Protein AF-A0A257X264-F1 (afdb_monomer_lite)

Secondary structure (DSSP, 8-state):
---EEETTEEE----EEPPPP---------SS-------TTS-SS-HHHHHT----SSSEEEEHHHHHHHHHHHHHHHHTT-EEEEEETTS-HHHHHHHTTT-GGGSS-EEEE---------

Sequence (122 aa):
MAELIRGTEVVADDWTWVRLPETHEPVRKSAGKVVLFKLTGEPAASDDVISACENPAGKVLLPLSVWLRRRDELATRADDGEIGVWLDSHEEPAELAESLGGNLNRLPLIGVNFPKFIDGRG

Radius of gyration: 16.41 Å; chains: 1; bounding box: 42×38×44 Å

Structure (mmCIF, N/CA/C/O backbone):
data_AF-A0A257X264-F1
#
_entry.id   AF-A0A257X264-F1
#
loop_
_atom_site.group_PDB
_atom_site.id
_atom_site.type_symbol
_atom_site.label_atom_id
_atom_site.label_alt_id
_atom_site.label_comp_id
_atom_site.label_asym_id
_atom_site.label_entity_id
_atom_site.label_seq_id
_atom_site.pdbx_PDB_ins_code
_atom_site.Cartn_x
_atom_site.Cartn_y
_atom_site.Cartn_z
_atom_site.occupancy
_atom_site.B_iso_or_equiv
_atom_site.auth_seq_id
_atom_site.auth_comp_id
_atom_site.auth_asym_id
_atom_site.auth_atom_id
_atom_site.pdbx_PDB_model_num
ATOM 1 N N . MET A 1 1 ? 0.535 -18.228 -0.788 1.00 50.84 1 MET A N 1
ATOM 2 C CA . MET A 1 1 ? -0.561 -17.636 -0.001 1.00 50.84 1 MET A CA 1
ATOM 3 C C . MET A 1 1 ? 0.115 -16.627 0.906 1.00 50.84 1 MET A C 1
ATOM 5 O O . MET A 1 1 ? 1.079 -17.023 1.551 1.00 50.84 1 MET A O 1
ATOM 9 N N . ALA A 1 2 ? -0.222 -15.343 0.799 1.00 62.19 2 ALA A N 1
ATOM 10 C CA . ALA A 1 2 ? 0.337 -14.331 1.692 1.00 62.19 2 ALA A CA 1
ATOM 11 C C . ALA A 1 2 ? -0.423 -14.399 3.024 1.00 62.19 2 ALA A C 1
ATOM 13 O O . ALA A 1 2 ? -1.621 -14.670 3.023 1.00 62.19 2 ALA A O 1
ATOM 14 N N . GLU A 1 3 ? 0.273 -14.222 4.142 1.00 73.50 3 GLU A N 1
ATOM 15 C CA . GLU A 1 3 ? -0.340 -14.136 5.469 1.00 73.50 3 GLU A CA 1
ATOM 16 C C . GLU A 1 3 ? -0.260 -12.680 5.926 1.00 73.50 3 GLU A C 1
ATOM 18 O O . GLU A 1 3 ? 0.826 -12.093 5.932 1.00 73.50 3 GLU A O 1
ATOM 23 N N . LEU A 1 4 ? -1.401 -12.085 6.286 1.00 74.44 4 LEU A N 1
ATOM 24 C CA . LEU A 1 4 ? -1.448 -10.721 6.800 1.00 74.44 4 LEU A CA 1
ATOM 25 C C . LEU A 1 4 ? -1.348 -10.749 8.327 1.00 74.44 4 LEU A C 1
ATOM 27 O O . LEU A 1 4 ? -2.165 -11.367 9.006 1.00 74.44 4 LEU A O 1
ATOM 31 N N . ILE A 1 5 ? -0.353 -10.057 8.877 1.00 75.19 5 ILE A N 1
ATOM 32 C CA . ILE A 1 5 ? -0.136 -9.968 10.325 1.00 75.19 5 ILE A CA 1
ATOM 33 C C . ILE A 1 5 ? -0.541 -8.572 10.792 1.00 75.19 5 ILE A C 1
ATOM 35 O O . ILE A 1 5 ? 0.020 -7.574 10.337 1.00 75.19 5 ILE A O 1
ATOM 39 N N . ARG A 1 6 ? -1.492 -8.490 11.729 1.00 73.62 6 ARG A N 1
ATOM 40 C CA . ARG A 1 6 ? -1.903 -7.229 12.360 1.00 73.62 6 ARG A CA 1
ATOM 41 C C . ARG A 1 6 ? -1.601 -7.284 13.856 1.00 73.62 6 ARG A C 1
ATOM 43 O O . ARG A 1 6 ? -2.278 -7.970 14.615 1.00 73.62 6 ARG A O 1
ATOM 50 N N . GLY A 1 7 ? -0.573 -6.555 14.291 1.00 79.62 7 GLY A N 1
ATOM 51 C CA . GLY A 1 7 ? -0.091 -6.624 15.674 1.00 79.62 7 GLY A CA 1
ATOM 52 C C . GLY A 1 7 ? 0.575 -7.971 15.961 1.00 79.62 7 GLY A C 1
ATOM 53 O O . GLY A 1 7 ? 1.695 -8.201 15.518 1.00 79.62 7 GLY A O 1
ATOM 54 N N . THR A 1 8 ? -0.111 -8.850 16.694 1.00 80.06 8 THR A N 1
ATOM 55 C CA . THR A 1 8 ? 0.377 -10.195 17.063 1.00 80.06 8 THR A CA 1
ATOM 56 C C . THR A 1 8 ? -0.490 -11.331 16.516 1.00 80.06 8 THR A C 1
ATOM 58 O O . THR A 1 8 ? -0.285 -12.480 16.898 1.00 80.06 8 THR A O 1
ATOM 61 N N . GLU A 1 9 ? -1.472 -11.029 15.664 1.00 83.25 9 GLU A N 1
ATOM 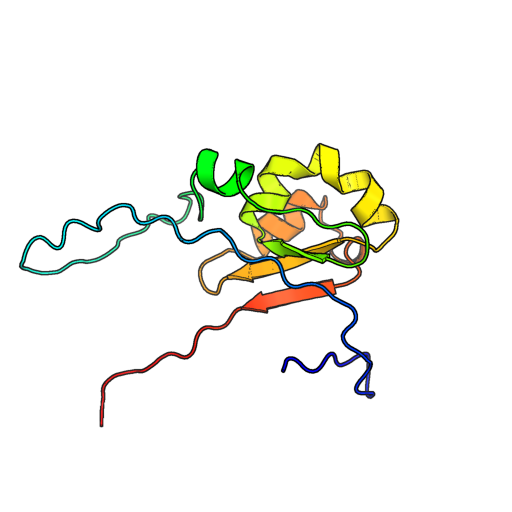62 C CA . GLU A 1 9 ? -2.428 -12.009 15.144 1.00 83.25 9 GLU A CA 1
ATOM 63 C C . GLU A 1 9 ? -2.330 -12.122 13.617 1.00 83.25 9 GLU A C 1
ATOM 65 O O . GLU A 1 9 ? -2.150 -11.118 12.918 1.00 83.25 9 GLU A O 1
ATOM 70 N N . VAL A 1 10 ? -2.445 -13.355 13.111 1.00 80.81 10 VAL A N 1
ATOM 71 C CA . VAL A 1 10 ? -2.622 -13.628 11.680 1.00 80.81 10 VAL A CA 1
ATOM 72 C C . VAL A 1 10 ? -4.093 -13.410 11.360 1.00 80.81 10 VAL A C 1
ATOM 74 O O . VAL A 1 10 ? -4.958 -14.118 11.873 1.00 80.81 10 VAL A O 1
ATOM 77 N N . VAL A 1 11 ? -4.372 -12.412 10.532 1.00 79.88 11 VAL A N 1
ATOM 78 C CA . VAL A 1 11 ? -5.725 -12.050 10.112 1.00 79.88 11 VAL A CA 1
ATOM 79 C C . VAL A 1 11 ? -5.980 -12.534 8.688 1.00 79.88 11 VAL A C 1
ATOM 81 O O . VAL A 1 11 ? -5.045 -12.784 7.926 1.00 79.88 11 VAL A O 1
ATOM 84 N N . ALA A 1 12 ? -7.258 -12.665 8.326 1.00 76.06 12 ALA A N 1
ATOM 85 C CA . ALA A 1 12 ? -7.637 -12.950 6.949 1.00 76.06 12 ALA A CA 1
ATOM 86 C C . ALA A 1 12 ? -7.092 -11.853 6.019 1.00 76.06 12 ALA A C 1
ATOM 88 O O . ALA A 1 12 ? -7.256 -10.656 6.272 1.00 76.06 12 ALA A O 1
ATOM 89 N N . ASP A 1 13 ? -6.409 -12.281 4.962 1.00 79.06 13 ASP A N 1
ATOM 90 C CA . ASP A 1 13 ? -5.905 -11.395 3.923 1.00 79.06 13 ASP A CA 1
ATOM 91 C C . ASP A 1 13 ? -7.020 -11.121 2.906 1.00 79.06 13 ASP A C 1
ATOM 93 O O . ASP A 1 13 ? -7.170 -11.828 1.914 1.00 79.06 13 ASP A O 1
ATOM 97 N N . ASP A 1 14 ? -7.842 -10.107 3.187 1.00 84.12 14 ASP A N 1
ATOM 98 C CA . ASP A 1 14 ? -8.900 -9.633 2.279 1.00 84.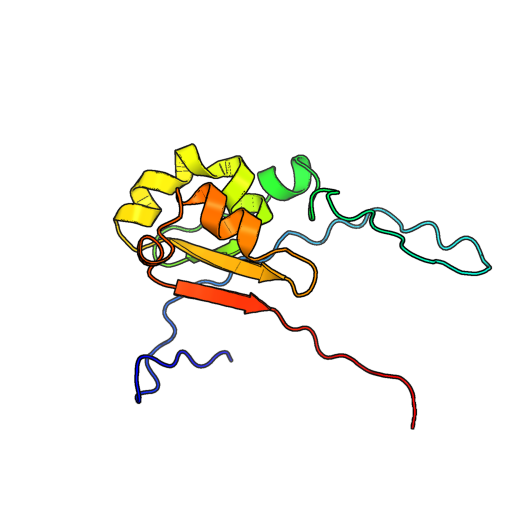12 14 ASP A CA 1
ATOM 99 C C . ASP A 1 14 ? -8.371 -8.651 1.212 1.00 84.12 14 ASP A C 1
ATOM 101 O O . ASP A 1 14 ? -9.151 -7.969 0.543 1.00 84.12 14 ASP A O 1
ATOM 105 N N . TRP A 1 15 ? -7.047 -8.520 1.072 1.00 88.44 15 TRP A N 1
ATOM 106 C CA . TRP A 1 15 ? -6.425 -7.580 0.145 1.00 88.44 15 TRP A CA 1
ATOM 107 C C . TRP A 1 15 ? -6.199 -8.217 -1.218 1.00 88.44 15 TRP A C 1
ATOM 109 O O . TRP A 1 15 ? -5.512 -9.225 -1.369 1.00 88.44 15 TRP A O 1
ATOM 119 N N . THR A 1 16 ? -6.722 -7.573 -2.257 1.00 89.56 16 THR A N 1
ATOM 120 C CA . THR A 1 16 ? -6.422 -7.977 -3.629 1.00 89.56 16 THR A CA 1
ATOM 121 C C . THR A 1 16 ? -5.100 -7.363 -4.056 1.00 89.56 16 THR A C 1
ATOM 123 O O . THR A 1 16 ? -4.976 -6.141 -4.182 1.00 89.56 16 THR A O 1
ATOM 126 N N . TRP A 1 17 ? -4.099 -8.211 -4.287 1.00 87.25 17 TRP A N 1
ATOM 127 C CA . TRP A 1 17 ? -2.789 -7.749 -4.722 1.00 87.25 17 TRP A CA 1
ATOM 128 C C . TRP A 1 17 ? -2.767 -7.510 -6.229 1.00 87.25 17 TRP A C 1
ATOM 130 O O . TRP A 1 17 ? -2.881 -8.446 -7.022 1.00 87.25 17 TRP A O 1
ATOM 140 N N . VAL A 1 18 ? -2.608 -6.249 -6.624 1.00 88.50 18 VAL A N 1
ATOM 141 C CA . VAL A 1 18 ? -2.566 -5.853 -8.030 1.00 88.50 18 VAL A CA 1
ATOM 142 C C . VAL A 1 18 ? -1.117 -5.814 -8.490 1.00 88.50 18 VAL A C 1
ATOM 144 O O . VAL A 1 18 ? -0.285 -5.105 -7.917 1.00 88.50 18 VAL A O 1
ATOM 147 N N . ARG A 1 19 ? -0.815 -6.562 -9.553 1.00 84.75 19 ARG A N 1
ATOM 148 C CA . ARG A 1 19 ? 0.494 -6.529 -10.210 1.00 84.75 19 ARG A CA 1
ATOM 149 C C . ARG A 1 19 ? 0.431 -5.682 -11.468 1.00 84.75 19 ARG A C 1
ATOM 151 O O . ARG A 1 19 ? -0.583 -5.661 -12.158 1.00 84.75 19 ARG A O 1
ATOM 158 N N . LEU A 1 20 ? 1.545 -5.024 -11.774 1.00 80.88 20 LEU A N 1
ATOM 159 C CA . LEU A 1 20 ? 1.720 -4.399 -13.077 1.00 80.88 20 LEU A CA 1
ATOM 160 C C . LEU A 1 20 ? 1.625 -5.475 -14.172 1.00 80.88 20 LEU A C 1
ATOM 162 O O . LEU A 1 20 ? 2.211 -6.550 -14.000 1.00 80.88 20 LEU A O 1
ATOM 166 N N . PRO A 1 21 ? 0.919 -5.208 -15.282 1.00 74.62 21 PRO A N 1
ATOM 167 C CA . PRO A 1 21 ? 0.889 -6.132 -16.404 1.00 74.62 21 PRO A CA 1
ATOM 168 C C . PRO A 1 21 ? 2.301 -6.308 -16.981 1.00 74.62 21 PRO A C 1
ATOM 170 O O . PRO A 1 21 ? 3.033 -5.335 -17.187 1.00 74.62 21 PRO A O 1
ATOM 173 N N . GLU A 1 22 ? 2.699 -7.558 -17.234 1.00 65.81 22 GLU A N 1
ATOM 174 C CA . GLU A 1 22 ? 4.007 -7.868 -17.812 1.00 65.81 22 GLU A CA 1
ATOM 175 C C . GLU A 1 22 ? 4.101 -7.270 -19.217 1.00 65.81 22 GLU A C 1
ATOM 177 O O . GLU A 1 22 ? 3.459 -7.722 -20.166 1.00 65.81 22 GLU A O 1
ATOM 182 N N . THR A 1 23 ? 4.915 -6.228 -19.358 1.00 54.16 23 THR A N 1
ATOM 183 C CA . THR A 1 23 ? 5.162 -5.615 -20.660 1.00 54.16 23 THR A CA 1
ATOM 184 C C . THR A 1 23 ? 6.321 -6.343 -21.311 1.00 54.16 23 THR A C 1
ATOM 186 O O . THR A 1 23 ? 7.481 -6.165 -20.941 1.00 54.16 23 THR A O 1
ATOM 189 N N . HIS A 1 24 ? 6.003 -7.187 -22.290 1.00 43.69 24 HIS A N 1
ATOM 190 C CA . HIS A 1 24 ? 6.980 -7.799 -23.183 1.00 43.69 24 HIS A CA 1
ATOM 191 C C . HIS A 1 24 ? 7.547 -6.751 -24.159 1.00 43.69 24 HIS A C 1
ATOM 193 O O . HIS A 1 24 ? 7.407 -6.884 -25.373 1.00 43.69 24 HIS A O 1
ATOM 199 N N . GLU A 1 25 ? 8.221 -5.710 -23.668 1.00 43.31 25 GLU A N 1
ATOM 200 C CA . GLU A 1 25 ? 9.217 -5.063 -24.516 1.00 43.31 25 GLU A CA 1
ATOM 201 C C . GLU A 1 25 ? 10.401 -6.031 -24.623 1.00 43.31 25 GLU A C 1
ATOM 203 O O . GLU A 1 25 ? 10.944 -6.460 -23.597 1.00 43.31 25 GLU A O 1
ATOM 208 N N . PRO A 1 26 ? 10.798 -6.459 -25.836 1.00 36.38 26 PRO A N 1
ATOM 209 C CA . PRO A 1 26 ? 11.937 -7.340 -25.984 1.00 36.38 26 PRO A CA 1
ATOM 210 C C . PRO A 1 26 ? 13.163 -6.589 -25.478 1.00 36.38 26 PRO A C 1
ATOM 212 O O . PRO A 1 26 ? 13.699 -5.716 -26.163 1.00 36.38 26 PRO A O 1
ATOM 215 N N . VAL A 1 27 ? 13.633 -6.955 -24.284 1.00 42.28 27 VAL A N 1
ATOM 216 C CA . VAL A 1 27 ? 14.980 -6.627 -23.826 1.00 42.28 27 VAL A CA 1
ATOM 217 C C . VAL A 1 27 ? 15.904 -7.156 -24.914 1.00 42.28 27 VAL A C 1
ATOM 219 O O . VAL A 1 27 ? 16.130 -8.365 -25.010 1.00 42.28 27 VAL A O 1
ATOM 222 N N . ARG A 1 28 ? 16.390 -6.265 -25.789 1.00 39.50 28 ARG A N 1
ATOM 223 C CA . ARG A 1 28 ? 17.406 -6.591 -26.787 1.00 39.50 28 ARG A CA 1
ATOM 224 C C . ARG A 1 28 ? 18.625 -7.052 -26.004 1.00 39.50 28 ARG A C 1
ATOM 226 O O . ARG A 1 28 ? 19.436 -6.251 -25.553 1.00 39.50 28 ARG A O 1
ATOM 233 N N . LYS A 1 29 ? 18.730 -8.366 -25.807 1.00 42.44 29 LYS A N 1
ATOM 234 C CA . LYS A 1 29 ? 19.920 -9.034 -25.296 1.00 42.44 29 LYS A CA 1
ATOM 235 C C . LYS A 1 29 ? 20.985 -8.923 -26.383 1.00 42.44 29 LYS A C 1
ATOM 237 O O . LYS A 1 29 ? 21.210 -9.859 -27.142 1.00 42.44 29 LYS A O 1
ATOM 242 N N . SER A 1 30 ? 21.614 -7.759 -26.504 1.00 32.59 30 SER A N 1
ATOM 243 C CA . SER A 1 30 ? 22.889 -7.650 -27.199 1.00 32.59 30 SER A CA 1
ATOM 244 C C . SER A 1 30 ? 23.933 -8.384 -26.359 1.00 32.59 30 SER A C 1
ATOM 246 O O . SER A 1 30 ? 24.072 -8.145 -25.158 1.00 32.59 30 SER A O 1
ATOM 248 N N . ALA A 1 31 ? 24.600 -9.347 -26.990 1.00 44.78 31 ALA A N 1
ATOM 249 C CA . ALA A 1 31 ? 25.616 -10.181 -26.374 1.00 44.78 31 ALA A CA 1
ATOM 250 C C . ALA A 1 31 ? 26.750 -9.318 -25.798 1.00 44.78 31 ALA A C 1
ATOM 252 O O . ALA A 1 31 ? 27.332 -8.500 -26.504 1.00 44.78 31 ALA A O 1
ATOM 253 N N . GLY A 1 32 ? 27.065 -9.537 -24.519 1.00 46.56 32 GLY A N 1
ATOM 254 C CA . GLY A 1 32 ? 28.158 -8.868 -23.814 1.00 46.56 32 GLY A CA 1
ATOM 255 C C . GLY A 1 32 ? 27.669 -7.796 -22.846 1.00 46.56 32 GLY A C 1
ATOM 256 O O . GLY A 1 32 ? 27.588 -6.625 -23.189 1.00 46.56 32 GLY A O 1
ATOM 257 N N . LYS A 1 33 ? 27.413 -8.212 -21.600 1.00 44.38 33 LYS A N 1
ATOM 258 C CA . LYS A 1 33 ? 27.185 -7.340 -20.438 1.00 44.38 33 LYS A CA 1
ATOM 259 C C . LYS A 1 33 ? 25.939 -6.443 -20.552 1.00 44.38 33 LYS A C 1
ATOM 261 O O . LYS A 1 33 ? 26.024 -5.233 -20.727 1.00 44.38 33 LYS A O 1
ATOM 266 N N . VAL A 1 34 ? 24.769 -7.045 -20.332 1.00 39.62 34 VAL A N 1
ATOM 267 C CA . VAL A 1 34 ? 23.565 -6.293 -19.949 1.00 39.62 34 VAL A CA 1
ATOM 268 C C . VAL A 1 34 ? 23.781 -5.804 -18.517 1.00 39.62 34 VAL A C 1
ATOM 270 O O . VAL A 1 34 ? 23.462 -6.509 -17.564 1.00 39.62 34 VAL A O 1
ATOM 273 N N . VAL A 1 35 ? 24.390 -4.630 -18.352 1.00 40.72 35 VAL A N 1
ATOM 274 C CA . VAL A 1 35 ? 24.190 -3.868 -17.119 1.00 40.72 35 VAL A CA 1
ATOM 275 C C . VAL A 1 35 ? 22.940 -3.053 -17.365 1.00 40.72 35 VAL A C 1
ATOM 277 O O . VAL A 1 35 ? 22.974 -2.082 -18.118 1.00 40.72 35 VAL A O 1
ATOM 280 N N . LEU A 1 36 ? 21.824 -3.485 -16.783 1.00 43.00 36 LEU A N 1
ATOM 281 C CA . LEU A 1 36 ? 20.652 -2.633 -16.681 1.00 43.00 36 LEU A CA 1
ATOM 282 C C . LEU A 1 36 ? 21.008 -1.550 -15.653 1.00 43.00 36 LEU A C 1
ATOM 284 O O . LEU A 1 36 ? 20.699 -1.671 -14.473 1.00 43.00 36 LEU A O 1
ATOM 288 N N . PHE A 1 37 ? 21.746 -0.525 -16.077 1.00 40.41 37 PHE A N 1
ATOM 289 C CA . PHE A 1 37 ? 21.775 0.734 -15.346 1.00 40.41 37 PHE A CA 1
ATOM 290 C C . PHE A 1 37 ? 20.407 1.372 -15.573 1.00 40.41 37 PHE A C 1
ATOM 292 O O . PHE A 1 37 ? 20.248 2.202 -16.459 1.00 40.41 37 PHE A O 1
ATOM 299 N N . LYS A 1 38 ? 19.406 0.928 -14.809 1.00 43.19 38 LYS A N 1
ATOM 300 C CA . LYS A 1 38 ? 18.270 1.788 -14.497 1.00 43.19 38 LYS A CA 1
ATOM 301 C C . LYS A 1 38 ? 18.883 2.944 -13.716 1.00 43.19 38 LYS A C 1
ATOM 303 O O . LYS A 1 38 ? 19.410 2.731 -12.623 1.00 43.19 38 LYS A O 1
ATOM 308 N N . LEU A 1 39 ? 18.964 4.115 -14.339 1.00 39.75 39 LEU A N 1
ATOM 309 C CA . LEU A 1 39 ? 19.383 5.319 -13.638 1.00 39.75 39 LEU A CA 1
ATOM 310 C C . LEU A 1 39 ? 18.368 5.536 -12.514 1.00 39.75 39 LEU A C 1
ATOM 312 O O . LEU A 1 39 ? 17.162 5.449 -12.747 1.00 39.75 39 LEU A O 1
ATOM 316 N N . THR A 1 40 ? 18.856 5.745 -11.294 1.00 43.66 40 THR A N 1
ATOM 317 C CA . THR A 1 40 ? 18.037 6.091 -10.130 1.00 43.66 40 THR A CA 1
ATOM 318 C C . THR A 1 40 ? 17.106 7.245 -10.525 1.00 43.66 40 THR A C 1
ATOM 320 O O . THR A 1 40 ? 17.592 8.340 -10.808 1.00 43.66 40 THR A O 1
ATOM 323 N N . GLY A 1 41 ? 15.802 6.974 -10.651 1.00 47.62 41 GLY A N 1
ATOM 324 C CA . GLY A 1 41 ? 14.788 7.954 -11.065 1.00 47.62 41 GLY A CA 1
ATOM 325 C C . GLY A 1 41 ? 14.039 7.678 -12.380 1.00 47.62 41 GLY A C 1
ATOM 326 O O . GLY A 1 41 ? 13.165 8.465 -12.741 1.00 47.62 41 GLY A O 1
ATOM 327 N N . GLU A 1 42 ? 14.324 6.598 -13.118 1.00 49.84 42 GLU A N 1
ATOM 328 C CA . GLU A 1 42 ? 13.419 6.170 -14.200 1.00 49.84 42 GLU A CA 1
ATOM 329 C C . GLU A 1 42 ? 12.136 5.546 -13.623 1.00 49.84 42 GLU A C 1
ATOM 331 O O . GLU A 1 42 ? 12.231 4.708 -12.723 1.00 49.84 42 GLU A O 1
ATOM 336 N N . PRO A 1 43 ? 10.941 5.894 -14.146 1.00 55.09 43 PRO A N 1
ATOM 337 C CA . PRO A 1 43 ? 9.689 5.336 -13.648 1.00 55.09 43 PRO A CA 1
ATOM 338 C C . PRO A 1 43 ? 9.717 3.806 -13.761 1.00 55.09 43 PRO A C 1
ATOM 340 O O . PRO A 1 43 ? 10.139 3.254 -14.786 1.00 55.09 43 PRO A O 1
ATOM 343 N N . ALA A 1 44 ? 9.272 3.108 -12.708 1.00 62.88 44 ALA A N 1
ATOM 344 C CA . ALA A 1 44 ? 9.326 1.646 -12.676 1.00 62.88 44 ALA A CA 1
ATOM 345 C C . ALA A 1 44 ? 8.463 1.012 -13.787 1.00 62.88 44 ALA A C 1
ATOM 347 O O . ALA A 1 44 ? 8.760 -0.097 -14.234 1.00 62.88 44 ALA A O 1
ATOM 348 N N . ALA A 1 45 ? 7.460 1.742 -14.296 1.00 71.44 45 ALA A N 1
ATOM 349 C CA . ALA A 1 45 ? 6.605 1.346 -15.413 1.00 71.44 45 ALA A CA 1
ATOM 350 C C . ALA A 1 45 ? 6.287 2.514 -16.370 1.00 71.44 45 ALA A C 1
ATOM 352 O O . ALA A 1 45 ? 6.189 3.668 -15.949 1.00 71.44 45 ALA A O 1
ATOM 353 N N . SER A 1 46 ? 6.094 2.204 -17.657 1.00 77.50 46 SER A N 1
ATOM 354 C CA . SER A 1 46 ? 5.639 3.165 -18.676 1.00 77.50 46 SER A CA 1
ATOM 355 C C . SER A 1 46 ? 4.163 3.542 -18.476 1.00 77.50 46 SER A C 1
ATOM 357 O O . SER A 1 46 ? 3.399 2.780 -17.881 1.00 77.50 46 SER A O 1
ATOM 359 N N . ASP A 1 47 ? 3.741 4.699 -18.995 1.00 78.06 47 ASP A N 1
ATOM 360 C CA . ASP A 1 47 ? 2.374 5.219 -18.810 1.00 78.06 47 ASP A CA 1
ATOM 361 C C . ASP A 1 47 ? 1.289 4.264 -19.335 1.00 78.06 47 ASP A C 1
ATOM 363 O O . ASP A 1 47 ? 0.295 4.033 -18.650 1.00 78.06 47 ASP A O 1
ATOM 367 N N . ASP A 1 48 ? 1.521 3.606 -20.476 1.00 80.62 48 ASP A N 1
ATOM 368 C CA . ASP A 1 48 ? 0.611 2.596 -21.032 1.00 80.62 48 ASP A CA 1
ATOM 369 C C . ASP A 1 48 ? 0.383 1.415 -20.075 1.00 80.62 48 ASP A C 1
ATOM 371 O O . ASP A 1 48 ? -0.737 0.932 -19.910 1.00 80.62 48 ASP A O 1
ATOM 375 N N . VAL A 1 49 ? 1.443 0.971 -19.395 1.00 81.25 49 VAL A N 1
ATOM 376 C CA . VAL A 1 49 ? 1.419 -0.147 -18.435 1.00 81.25 49 VAL A CA 1
ATOM 377 C C . VAL A 1 49 ? 0.648 0.251 -17.187 1.00 81.25 49 VAL A C 1
ATOM 379 O O . VAL A 1 49 ? -0.159 -0.518 -16.663 1.00 81.25 49 VAL A O 1
ATOM 382 N N . ILE A 1 50 ? 0.878 1.480 -16.727 1.00 84.00 50 ILE A N 1
ATOM 383 C CA . ILE A 1 50 ? 0.173 2.049 -15.588 1.00 84.00 50 ILE A CA 1
ATOM 384 C C . ILE A 1 50 ? -1.302 2.214 -15.932 1.00 84.00 50 ILE A C 1
ATOM 386 O O . ILE A 1 50 ? -2.131 1.844 -15.112 1.00 84.00 50 ILE A O 1
ATOM 390 N N . SER A 1 51 ? -1.641 2.686 -17.134 1.00 82.12 51 SER A N 1
ATOM 391 C CA . SER A 1 51 ? -3.002 2.847 -17.669 1.00 82.12 51 SER A CA 1
ATOM 392 C C . SER A 1 51 ? -3.742 1.515 -17.877 1.00 82.12 51 SER A C 1
ATOM 394 O O . SER A 1 51 ? -4.948 1.431 -17.648 1.00 82.12 51 SER A O 1
ATOM 396 N N . ALA A 1 52 ? -3.026 0.443 -18.207 1.00 83.31 52 ALA A N 1
ATOM 397 C CA . ALA A 1 52 ? -3.585 -0.903 -18.311 1.00 83.31 52 ALA A CA 1
ATOM 398 C C . ALA A 1 52 ? -3.765 -1.609 -16.952 1.00 83.31 52 ALA A C 1
ATOM 400 O O . ALA A 1 52 ? -4.383 -2.670 -16.893 1.00 83.31 52 ALA A O 1
ATOM 401 N N . CYS A 1 53 ? -3.228 -1.048 -15.865 1.00 84.44 53 CYS A N 1
ATOM 402 C CA . CYS A 1 53 ? -3.300 -1.665 -14.547 1.00 84.44 53 CYS A CA 1
ATOM 403 C C . CYS A 1 53 ? -4.731 -1.642 -13.984 1.00 84.44 53 CYS A C 1
ATOM 405 O O . CYS A 1 53 ? -5.397 -0.597 -13.944 1.00 84.44 53 CYS A O 1
ATOM 407 N N . GLU A 1 54 ? -5.189 -2.812 -13.543 1.00 82.25 54 GLU A N 1
ATOM 408 C CA . GLU A 1 54 ? -6.523 -3.017 -12.993 1.00 82.25 54 GLU A CA 1
ATOM 409 C C . GLU A 1 54 ? -6.654 -2.371 -11.609 1.00 82.25 54 GLU A C 1
ATOM 411 O O . GLU A 1 54 ? -5.777 -2.487 -10.757 1.00 82.25 54 GLU A O 1
ATOM 416 N N . ASN A 1 55 ? -7.784 -1.709 -11.362 1.00 82.44 55 ASN A N 1
ATOM 417 C CA . ASN A 1 55 ? 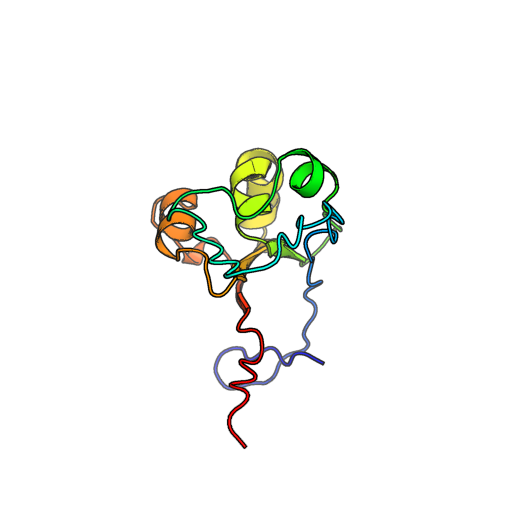-8.122 -1.143 -10.057 1.00 82.44 55 ASN A CA 1
ATOM 418 C C . ASN A 1 55 ? -9.464 -1.719 -9.579 1.00 82.44 55 ASN A C 1
ATOM 420 O O . ASN A 1 55 ? -10.501 -1.068 -9.745 1.00 82.44 55 ASN A O 1
ATOM 424 N N . PRO A 1 56 ? -9.480 -2.954 -9.042 1.00 85.19 56 PRO A N 1
ATOM 425 C CA . PRO A 1 56 ? -10.713 -3.562 -8.567 1.00 85.19 56 PRO A CA 1
ATOM 426 C C . PRO A 1 56 ? -11.334 -2.770 -7.403 1.00 85.19 56 PRO A C 1
ATOM 428 O O . PRO A 1 56 ? -10.674 -1.982 -6.719 1.00 85.19 56 PRO A O 1
ATOM 431 N N . ALA A 1 57 ? -12.638 -2.954 -7.193 1.00 84.12 57 ALA A N 1
ATOM 432 C CA . ALA A 1 57 ? -13.349 -2.379 -6.052 1.00 84.12 57 ALA A CA 1
ATOM 433 C C . ALA A 1 57 ? -12.954 -3.080 -4.737 1.00 84.12 57 ALA A C 1
ATOM 435 O O . ALA A 1 57 ? -12.551 -4.244 -4.751 1.00 84.12 57 ALA A O 1
ATOM 436 N N . GLY A 1 58 ? -13.106 -2.390 -3.604 1.00 88.06 58 GLY A N 1
ATOM 437 C CA . GLY A 1 58 ? -12.749 -2.911 -2.283 1.00 88.06 58 GLY A CA 1
ATOM 438 C C . GLY A 1 58 ? -11.269 -2.738 -1.931 1.00 88.06 58 GLY A C 1
ATOM 439 O O . GLY A 1 58 ? -10.594 -1.852 -2.461 1.00 88.06 58 GLY A O 1
ATOM 440 N N . LYS A 1 59 ? -10.779 -3.591 -1.021 1.00 90.12 59 LYS A N 1
ATOM 441 C CA . LYS A 1 59 ? -9.417 -3.532 -0.474 1.00 90.12 59 LYS A CA 1
ATOM 442 C C . LYS A 1 59 ? -8.387 -4.017 -1.483 1.00 90.12 59 LYS A C 1
ATOM 444 O O . LYS A 1 59 ? -8.308 -5.210 -1.781 1.00 90.12 59 LYS A O 1
ATOM 449 N N . VAL A 1 60 ? -7.580 -3.096 -1.991 1.00 92.19 60 VAL A N 1
ATOM 450 C CA . VAL A 1 60 ? -6.585 -3.376 -3.028 1.00 92.19 60 VAL A CA 1
ATOM 451 C C . VAL A 1 60 ? -5.214 -2.862 -2.633 1.00 92.19 60 VAL A C 1
ATOM 453 O O . VAL A 1 60 ? -5.075 -1.795 -2.041 1.00 92.19 60 VAL A O 1
ATOM 456 N N . LEU A 1 61 ? -4.188 -3.632 -2.975 1.00 91.69 61 LEU A N 1
ATOM 457 C CA . LEU A 1 61 ? -2.796 -3.277 -2.753 1.00 91.69 61 LEU A CA 1
ATOM 458 C C . LEU A 1 61 ? -2.160 -2.986 -4.120 1.00 91.69 61 LEU A C 1
ATOM 460 O O . LEU A 1 61 ? -1.910 -3.908 -4.900 1.00 91.69 61 LEU A O 1
ATOM 464 N N . LEU A 1 62 ? -1.952 -1.699 -4.414 1.00 91.81 62 LEU A N 1
ATOM 465 C CA . LEU A 1 62 ? -1.524 -1.183 -5.719 1.00 91.81 62 LEU A CA 1
ATOM 466 C C . LEU A 1 62 ? -0.010 -0.908 -5.774 1.00 91.81 62 LEU A C 1
ATOM 468 O O . LEU A 1 62 ? 0.566 -0.527 -4.757 1.00 91.81 62 LEU A O 1
ATOM 472 N N . PRO A 1 63 ? 0.640 -1.044 -6.944 1.00 91.69 63 PRO A N 1
ATOM 473 C CA . PRO A 1 63 ? 2.048 -0.679 -7.106 1.00 91.69 63 PRO A CA 1
ATOM 474 C C . PRO A 1 63 ? 2.272 0.823 -6.8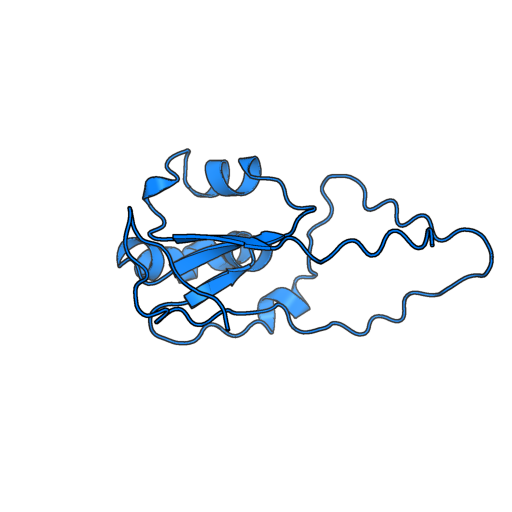84 1.00 91.69 63 PRO A C 1
ATOM 476 O O . PRO A 1 63 ? 1.449 1.634 -7.325 1.00 91.69 63 PRO A O 1
ATOM 479 N N . LEU A 1 64 ? 3.408 1.207 -6.291 1.00 90.38 64 LEU A N 1
ATOM 480 C CA . LEU A 1 64 ? 3.772 2.613 -6.062 1.00 90.38 64 LEU A CA 1
ATOM 481 C C . LEU A 1 64 ? 3.678 3.452 -7.342 1.00 90.38 64 LEU A C 1
ATOM 483 O O . LEU A 1 64 ? 3.046 4.506 -7.347 1.00 90.38 64 LEU A O 1
ATOM 487 N N . SER A 1 65 ? 4.215 2.957 -8.455 1.00 89.25 65 SER A N 1
ATOM 488 C CA . SER A 1 65 ? 4.140 3.649 -9.748 1.00 89.25 65 SER A CA 1
ATOM 489 C C . SER A 1 65 ? 2.703 3.943 -10.220 1.00 89.25 65 SER A C 1
ATOM 491 O O . SER A 1 65 ? 2.449 4.997 -10.805 1.00 89.25 65 SER A O 1
ATOM 493 N N . VAL A 1 66 ? 1.738 3.057 -9.937 1.00 90.88 66 VAL A N 1
ATOM 494 C CA . VAL A 1 66 ? 0.315 3.282 -10.264 1.00 90.88 66 VAL A CA 1
ATOM 495 C C . VAL A 1 66 ? -0.288 4.319 -9.329 1.00 90.88 66 VAL A C 1
ATOM 497 O O . VAL A 1 66 ? -0.980 5.230 -9.784 1.00 90.88 66 VAL A O 1
ATOM 500 N N . TRP A 1 67 ? 0.016 4.210 -8.034 1.00 91.69 67 TRP A N 1
ATOM 501 C CA . TRP A 1 67 ? -0.409 5.170 -7.023 1.00 91.69 67 TRP A CA 1
ATOM 502 C C . TRP A 1 67 ? 0.046 6.591 -7.363 1.00 91.69 67 TRP A C 1
ATOM 504 O O . TRP A 1 67 ? -0.778 7.499 -7.385 1.00 91.69 67 TRP A O 1
ATOM 514 N N . LEU A 1 68 ? 1.323 6.788 -7.700 1.00 90.19 68 LEU A N 1
ATOM 515 C CA . LEU A 1 68 ? 1.875 8.109 -8.013 1.00 90.19 68 LEU A CA 1
ATOM 516 C C . LEU A 1 68 ? 1.200 8.761 -9.228 1.00 90.19 68 LEU A C 1
ATOM 518 O O . LEU A 1 68 ? 1.002 9.974 -9.234 1.00 90.19 68 LEU A O 1
ATOM 522 N N . ARG A 1 69 ? 0.819 7.976 -10.245 1.00 90.19 69 ARG A N 1
ATOM 523 C CA . ARG A 1 69 ? 0.168 8.493 -11.463 1.00 90.19 69 ARG A CA 1
ATOM 524 C C . ARG A 1 69 ? -1.331 8.712 -11.321 1.00 90.19 69 ARG A C 1
ATOM 526 O O . ARG A 1 69 ? -1.855 9.643 -11.920 1.00 90.19 69 ARG A O 1
ATOM 533 N N . ARG A 1 70 ? -2.019 7.863 -10.557 1.00 89.62 70 ARG A N 1
ATOM 534 C CA . ARG A 1 70 ? -3.482 7.899 -10.388 1.00 89.62 70 ARG A CA 1
ATOM 535 C C . ARG A 1 70 ? -3.912 8.402 -9.013 1.00 89.62 70 ARG A C 1
ATOM 537 O O . ARG A 1 70 ? -5.041 8.168 -8.591 1.00 89.62 70 ARG A O 1
ATOM 544 N N . ARG A 1 71 ? -3.023 9.087 -8.292 1.00 88.00 71 ARG A N 1
ATOM 545 C CA . ARG A 1 71 ? -3.253 9.515 -6.908 1.00 88.00 71 ARG A CA 1
ATOM 546 C C . ARG A 1 71 ? -4.562 10.281 -6.755 1.00 88.00 71 ARG A C 1
ATOM 548 O O . ARG A 1 71 ? -5.310 9.991 -5.832 1.00 88.00 71 ARG A O 1
ATOM 555 N N . ASP A 1 72 ? -4.837 11.239 -7.636 1.00 88.62 72 ASP A N 1
ATOM 556 C CA . ASP A 1 72 ? -6.035 12.080 -7.543 1.00 88.62 72 ASP A CA 1
ATOM 557 C C . ASP A 1 72 ? -7.336 11.277 -7.704 1.00 88.62 72 ASP A C 1
ATOM 559 O O . ASP A 1 72 ? -8.321 11.565 -7.030 1.00 88.62 72 ASP A O 1
ATOM 563 N N . GLU A 1 73 ? -7.327 10.228 -8.530 1.00 89.75 73 GLU A N 1
ATOM 564 C CA . GLU A 1 73 ? -8.453 9.298 -8.692 1.00 89.75 73 GLU A CA 1
ATOM 565 C C . GLU A 1 73 ? -8.616 8.385 -7.464 1.00 89.75 73 GLU A C 1
ATOM 567 O O . GLU A 1 73 ? -9.728 8.093 -7.025 1.00 89.75 73 GLU A O 1
ATOM 572 N N . LEU A 1 74 ? -7.498 7.939 -6.889 1.00 89.19 74 LEU A N 1
ATOM 573 C CA . LEU A 1 74 ? -7.468 6.963 -5.799 1.00 89.19 74 LEU A CA 1
ATOM 574 C C . LEU A 1 74 ? -7.566 7.596 -4.404 1.00 89.19 74 LEU A C 1
ATOM 576 O O . LEU A 1 74 ? -7.823 6.886 -3.433 1.00 89.19 74 LEU A O 1
ATOM 580 N N . ALA A 1 75 ? -7.377 8.912 -4.283 1.00 86.94 75 ALA A N 1
ATOM 581 C CA . ALA A 1 75 ? -7.258 9.613 -3.006 1.00 86.94 75 ALA A CA 1
ATOM 582 C C . ALA A 1 75 ? -8.483 9.426 -2.103 1.00 86.94 75 ALA A C 1
ATOM 584 O O . ALA A 1 75 ? -8.320 9.241 -0.899 1.00 86.94 75 ALA A O 1
ATOM 585 N N . THR A 1 76 ? -9.694 9.443 -2.669 1.00 88.88 76 THR A N 1
ATOM 586 C CA . THR A 1 76 ? -10.937 9.228 -1.910 1.00 88.88 76 THR A CA 1
ATOM 587 C C . THR A 1 76 ? -11.002 7.815 -1.334 1.00 88.88 76 THR A C 1
ATOM 589 O O . THR A 1 76 ? -11.294 7.652 -0.155 1.00 88.88 76 THR A O 1
ATOM 592 N N . ARG A 1 77 ? -10.675 6.797 -2.139 1.00 90.06 77 ARG A N 1
ATOM 593 C CA . ARG A 1 77 ? -10.667 5.390 -1.698 1.00 90.06 77 ARG A CA 1
ATOM 594 C C . ARG A 1 77 ? -9.545 5.104 -0.702 1.00 90.06 77 ARG A C 1
ATOM 596 O O . ARG A 1 77 ? -9.691 4.268 0.184 1.00 90.06 77 ARG A O 1
ATOM 603 N N . ALA A 1 78 ? -8.421 5.805 -0.828 1.00 87.56 78 ALA A N 1
ATOM 604 C CA . ALA A 1 78 ? -7.342 5.726 0.146 1.00 87.56 78 ALA A CA 1
ATOM 605 C C . ALA A 1 78 ? -7.762 6.283 1.511 1.00 87.56 78 ALA A C 1
ATOM 607 O O . ALA A 1 78 ? -7.466 5.655 2.522 1.00 87.56 78 ALA A O 1
ATOM 608 N N . ASP A 1 79 ? -8.494 7.402 1.544 1.00 87.44 79 ASP A N 1
ATOM 609 C CA . ASP A 1 79 ? -9.057 7.952 2.787 1.00 87.44 79 ASP A CA 1
ATOM 610 C C . ASP A 1 79 ? -10.098 7.022 3.432 1.00 87.44 79 ASP A C 1
ATOM 612 O O . ASP A 1 79 ? -10.170 6.946 4.655 1.00 87.44 79 ASP A O 1
ATOM 616 N N . ASP A 1 80 ? -10.852 6.269 2.624 1.00 88.88 80 ASP A N 1
ATOM 617 C CA . ASP A 1 80 ? -11.787 5.239 3.108 1.00 88.88 80 ASP A CA 1
ATOM 618 C C . ASP A 1 80 ? -11.072 3.972 3.632 1.00 88.88 80 ASP A C 1
ATOM 620 O O . ASP A 1 80 ? -11.679 3.088 4.236 1.00 88.88 80 ASP A O 1
ATOM 624 N N . GLY A 1 81 ? -9.749 3.878 3.452 1.00 88.19 81 GLY A N 1
ATOM 625 C CA . GLY A 1 81 ? -8.958 2.728 3.888 1.00 88.19 81 GLY A CA 1
ATOM 626 C C . GLY A 1 81 ? -9.093 1.504 2.976 1.00 88.19 81 GLY A C 1
ATOM 627 O O . GLY A 1 81 ? -8.829 0.377 3.405 1.00 88.19 81 GLY A O 1
ATOM 628 N N . GLU A 1 82 ? -9.481 1.710 1.718 1.00 91.19 82 GLU A N 1
ATOM 629 C CA . GLU A 1 82 ? -9.584 0.657 0.705 1.00 91.19 82 GLU A CA 1
ATOM 630 C C . GLU A 1 82 ? -8.302 0.488 -0.123 1.00 91.19 82 GLU A C 1
ATOM 632 O O . GLU A 1 82 ? -8.117 -0.538 -0.773 1.00 91.19 82 GLU A O 1
ATOM 637 N N . ILE A 1 83 ? -7.402 1.475 -0.116 1.00 92.62 83 ILE A N 1
ATOM 638 C CA . ILE A 1 83 ? -6.168 1.440 -0.913 1.00 92.62 83 ILE A CA 1
ATOM 639 C C . ILE A 1 83 ? -4.955 1.248 -0.011 1.00 92.62 83 ILE A C 1
ATOM 641 O O . ILE A 1 83 ? -4.699 2.053 0.878 1.00 92.62 83 ILE A O 1
ATOM 645 N N . GLY A 1 84 ? -4.171 0.214 -0.290 1.00 92.06 84 GLY A N 1
ATOM 646 C CA . GLY A 1 84 ? -2.799 0.059 0.169 1.00 92.06 84 GLY A CA 1
ATOM 647 C C . GLY A 1 84 ? -1.828 0.253 -0.991 1.00 92.06 84 GLY A C 1
ATOM 648 O O . GLY A 1 84 ? -2.194 0.076 -2.156 1.00 92.06 84 GLY A O 1
ATOM 649 N N . VAL A 1 85 ? -0.573 0.570 -0.679 1.00 92.12 85 VAL A N 1
ATOM 650 C CA . VAL A 1 85 ? 0.492 0.698 -1.687 1.00 92.12 85 VAL A CA 1
ATOM 651 C C . VAL A 1 85 ? 1.597 -0.305 -1.403 1.00 92.12 85 VAL A C 1
ATOM 653 O O . VAL A 1 85 ? 2.029 -0.435 -0.260 1.00 92.12 85 VAL A O 1
ATOM 656 N N . TRP A 1 86 ? 2.064 -1.020 -2.424 1.00 91.69 86 TRP A N 1
ATOM 657 C CA . TRP A 1 86 ? 3.255 -1.851 -2.320 1.00 91.69 86 TRP A CA 1
ATOM 658 C C . TRP A 1 86 ? 4.415 -1.275 -3.125 1.00 91.69 86 TRP A C 1
ATOM 660 O O . TRP A 1 86 ? 4.219 -0.744 -4.218 1.00 91.69 86 TRP A O 1
ATOM 670 N N . LEU A 1 87 ? 5.614 -1.382 -2.556 1.00 88.75 87 LEU A N 1
ATOM 671 C CA . LEU A 1 87 ? 6.866 -0.959 -3.174 1.00 88.75 87 LEU A CA 1
ATOM 672 C C . LEU A 1 87 ? 7.638 -2.182 -3.649 1.00 88.75 87 LEU A C 1
ATOM 674 O O . LEU A 1 87 ? 7.722 -3.183 -2.931 1.00 88.75 87 LEU A O 1
ATOM 678 N N . ASP A 1 88 ? 8.224 -2.103 -4.833 1.00 84.75 88 ASP A N 1
ATOM 679 C CA . ASP A 1 88 ? 9.218 -3.066 -5.272 1.00 84.75 88 ASP A CA 1
ATOM 680 C C . ASP A 1 88 ? 10.578 -2.803 -4.608 1.00 84.75 88 ASP A C 1
ATOM 682 O O . ASP A 1 88 ? 10.887 -1.701 -4.164 1.00 84.75 88 ASP A O 1
ATOM 686 N N . SER A 1 89 ? 11.424 -3.829 -4.556 1.00 80.19 89 SER A N 1
ATOM 687 C CA . SER A 1 89 ? 12.764 -3.783 -3.955 1.00 80.19 89 SER A CA 1
ATOM 688 C C . SER A 1 89 ? 13.705 -2.694 -4.492 1.00 80.19 89 SER A C 1
ATOM 690 O O . SER A 1 89 ? 14.701 -2.382 -3.840 1.00 80.19 89 SER A O 1
ATOM 692 N N . HIS A 1 90 ? 13.420 -2.151 -5.676 1.00 76.75 90 HIS A N 1
ATOM 693 C CA . HIS A 1 90 ? 14.207 -1.103 -6.326 1.00 76.75 90 HIS A CA 1
ATOM 694 C C . HIS A 1 90 ? 13.564 0.292 -6.239 1.00 76.75 90 HIS A C 1
ATOM 696 O O . HIS A 1 90 ? 14.160 1.246 -6.733 1.00 76.75 90 HIS A O 1
ATOM 702 N N . GLU A 1 91 ? 12.368 0.410 -5.656 1.00 81.62 91 GLU A N 1
ATOM 703 C CA . GLU A 1 91 ? 11.647 1.677 -5.491 1.00 81.62 91 GLU A CA 1
ATOM 704 C C . GLU A 1 91 ? 11.988 2.335 -4.140 1.00 81.62 91 GLU A C 1
ATOM 706 O O . GLU A 1 91 ? 12.291 1.657 -3.153 1.00 81.62 91 GLU A O 1
ATOM 711 N N . GLU A 1 92 ? 11.940 3.671 -4.078 1.00 83.38 92 GLU A N 1
ATOM 712 C CA . GLU A 1 92 ? 12.343 4.421 -2.886 1.00 83.38 92 GLU A CA 1
ATOM 713 C C . GLU A 1 92 ? 11.146 4.728 -1.958 1.00 83.38 92 GLU A C 1
ATOM 715 O O . GLU A 1 92 ? 10.176 5.367 -2.373 1.00 83.38 92 GLU A O 1
ATOM 720 N N . PRO A 1 93 ? 11.205 4.380 -0.653 1.00 85.88 93 PRO A N 1
ATOM 721 C CA . PRO A 1 93 ? 10.143 4.706 0.309 1.00 85.88 93 PRO A CA 1
ATOM 722 C C . PRO A 1 93 ? 9.878 6.208 0.476 1.00 85.88 93 PRO A C 1
ATOM 724 O O . PRO A 1 93 ? 8.792 6.602 0.907 1.00 85.88 93 PRO A O 1
ATOM 727 N N . ALA A 1 94 ? 10.872 7.042 0.156 1.00 87.06 94 ALA A N 1
ATOM 728 C CA . ALA A 1 94 ? 10.755 8.493 0.204 1.00 87.06 94 ALA A CA 1
ATOM 729 C C . ALA A 1 94 ? 9.681 9.006 -0.766 1.00 87.06 94 ALA A C 1
ATOM 731 O O . ALA A 1 94 ? 8.858 9.824 -0.361 1.00 87.06 94 ALA A O 1
ATOM 732 N N . GLU A 1 95 ? 9.604 8.456 -1.982 1.00 88.19 95 GLU A N 1
ATOM 733 C CA . GLU A 1 95 ? 8.613 8.863 -2.988 1.00 88.19 95 GLU A CA 1
ATOM 734 C C . GLU A 1 95 ? 7.181 8.618 -2.495 1.00 88.19 95 GLU A C 1
ATOM 736 O O . GLU A 1 95 ? 6.293 9.460 -2.658 1.00 88.19 95 GLU A O 1
ATOM 741 N N . LEU A 1 96 ? 6.956 7.489 -1.812 1.00 89.12 96 LEU A N 1
ATOM 742 C CA . LEU A 1 96 ? 5.671 7.202 -1.181 1.00 89.12 96 LEU A CA 1
ATOM 743 C C . LEU A 1 96 ? 5.352 8.227 -0.086 1.00 89.12 96 LEU A C 1
ATOM 745 O O . LEU A 1 96 ? 4.251 8.782 -0.067 1.00 89.12 96 LEU A O 1
ATOM 749 N N . ALA A 1 97 ? 6.301 8.490 0.814 1.00 88.94 97 ALA A N 1
ATOM 750 C CA . ALA A 1 97 ? 6.107 9.434 1.909 1.00 88.94 97 ALA A CA 1
ATOM 751 C C . ALA A 1 97 ? 5.803 10.849 1.392 1.00 88.94 97 ALA A C 1
ATOM 753 O O . ALA A 1 97 ? 4.859 11.482 1.868 1.00 88.94 97 ALA A O 1
ATOM 754 N N . GLU A 1 98 ? 6.534 11.322 0.383 1.00 90.31 98 GLU A N 1
ATOM 755 C CA . GLU A 1 98 ? 6.291 12.614 -0.264 1.00 90.31 98 GLU A CA 1
ATOM 756 C C . GLU A 1 98 ? 4.911 12.665 -0.926 1.00 90.31 98 GLU A C 1
ATOM 758 O O . GLU A 1 98 ? 4.167 13.633 -0.738 1.00 90.31 98 GLU A O 1
ATOM 763 N N . SER A 1 99 ? 4.500 11.590 -1.610 1.00 88.00 99 SER A N 1
ATOM 764 C CA . SER A 1 99 ? 3.171 11.503 -2.230 1.00 88.00 99 SER A CA 1
ATOM 765 C C . SER A 1 99 ? 2.019 11.617 -1.224 1.00 88.00 99 SER A C 1
ATOM 767 O O . SER A 1 99 ? 0.922 12.039 -1.587 1.00 88.00 99 SER A O 1
ATOM 769 N N . LEU A 1 100 ? 2.263 11.288 0.046 1.00 87.00 100 LEU A N 1
ATOM 770 C CA . LEU A 1 100 ? 1.291 11.356 1.138 1.00 87.00 100 LEU A CA 1
ATOM 771 C C . LEU A 1 100 ? 1.455 12.613 2.008 1.00 87.00 100 LEU A C 1
ATOM 773 O O . LEU A 1 100 ? 0.839 12.710 3.071 1.00 87.00 100 LEU A O 1
ATOM 777 N N . GLY A 1 101 ? 2.284 13.576 1.591 1.00 86.56 101 GLY A N 1
ATOM 778 C CA . GLY A 1 101 ? 2.566 14.784 2.372 1.00 86.56 101 GLY A CA 1
ATOM 779 C C . GLY A 1 101 ? 3.279 14.487 3.696 1.00 86.56 101 GLY A C 1
ATOM 780 O O . GLY A 1 101 ? 3.059 15.179 4.687 1.00 86.56 101 GLY A O 1
ATOM 781 N N . GLY A 1 102 ? 4.080 13.421 3.735 1.00 87.00 102 GLY A N 1
ATOM 782 C CA . GLY A 1 102 ? 4.808 12.953 4.913 1.00 87.00 102 GLY A CA 1
ATOM 783 C C . GLY A 1 102 ? 3.991 12.089 5.877 1.00 87.00 102 GLY A C 1
ATOM 784 O O . GLY A 1 102 ? 4.552 11.585 6.849 1.00 87.00 102 GLY A O 1
ATOM 785 N N . ASN A 1 103 ? 2.690 11.876 5.635 1.00 86.06 103 ASN A N 1
ATOM 786 C CA . ASN A 1 103 ? 1.835 11.085 6.522 1.00 86.06 103 ASN A CA 1
ATOM 787 C C . ASN A 1 103 ? 1.544 9.682 5.963 1.00 86.06 103 ASN A C 1
ATOM 789 O O . ASN A 1 103 ? 0.509 9.443 5.340 1.00 86.06 103 ASN A O 1
ATOM 793 N N . LEU A 1 104 ? 2.436 8.732 6.255 1.00 86.00 104 LEU A N 1
ATOM 794 C CA . LEU A 1 104 ? 2.290 7.324 5.856 1.00 86.00 104 LEU A CA 1
ATOM 795 C C . LEU A 1 104 ? 1.068 6.632 6.486 1.00 86.00 104 LEU A C 1
ATOM 797 O O . LEU A 1 104 ? 0.527 5.710 5.885 1.00 86.00 104 LEU A O 1
ATOM 801 N N . ASN A 1 105 ? 0.581 7.102 7.641 1.00 86.88 105 ASN A N 1
ATOM 802 C CA . ASN A 1 105 ? -0.587 6.516 8.318 1.00 86.88 105 ASN A CA 1
ATOM 803 C C . ASN A 1 105 ? -1.908 6.763 7.580 1.00 86.88 105 ASN A C 1
ATOM 805 O O . ASN A 1 105 ? -2.946 6.256 7.998 1.00 86.88 105 ASN A O 1
ATOM 809 N N . ARG A 1 106 ? -1.888 7.552 6.499 1.00 87.38 106 ARG A N 1
ATOM 810 C CA . 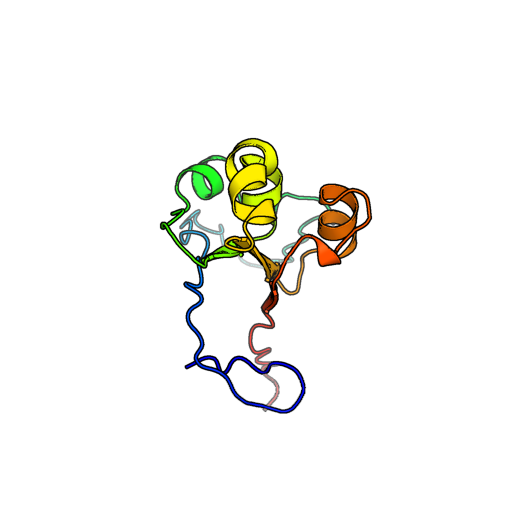ARG A 1 106 ? -3.034 7.685 5.600 1.00 87.38 106 ARG A CA 1
ATOM 811 C C . ARG A 1 106 ? -3.321 6.383 4.853 1.00 87.38 106 ARG A C 1
ATOM 813 O O . ARG A 1 106 ? -4.460 6.154 4.470 1.00 87.38 106 ARG A O 1
ATOM 820 N N . LEU A 1 107 ? -2.305 5.539 4.658 1.00 88.81 107 LEU A N 1
ATOM 821 C CA . LEU A 1 107 ? -2.494 4.218 4.083 1.00 88.81 107 LEU A CA 1
ATOM 822 C C . LEU A 1 107 ? -2.724 3.184 5.197 1.00 88.81 107 LEU A C 1
ATOM 824 O O . LEU A 1 107 ? -1.898 3.068 6.103 1.00 88.81 107 LEU A O 1
ATOM 828 N N . PRO A 1 108 ? -3.800 2.384 5.124 1.00 89.56 108 PRO A N 1
ATOM 829 C CA . PRO A 1 108 ? -4.055 1.283 6.055 1.00 89.56 108 PRO A CA 1
ATOM 830 C C . PRO A 1 108 ? -3.041 0.138 5.925 1.00 89.56 108 PRO A C 1
ATOM 832 O O . PRO A 1 108 ? -2.891 -0.649 6.861 1.00 89.56 108 PRO A O 1
ATOM 835 N N . LEU A 1 109 ? -2.380 0.015 4.767 1.00 88.75 109 LEU A N 1
ATOM 836 C CA . LEU A 1 109 ? -1.433 -1.050 4.463 1.00 88.75 109 LEU A CA 1
ATOM 837 C C . LEU A 1 109 ? -0.336 -0.552 3.516 1.00 88.75 109 LEU A C 1
ATOM 839 O O . LEU A 1 109 ? -0.623 0.035 2.471 1.00 88.75 109 LEU A O 1
ATOM 843 N N . ILE A 1 110 ? 0.915 -0.848 3.869 1.00 90.50 110 ILE A N 1
ATOM 844 C CA . ILE A 1 110 ? 2.075 -0.676 2.995 1.00 90.50 110 ILE A CA 1
ATOM 845 C C . ILE A 1 110 ? 2.736 -2.041 2.817 1.00 90.50 110 ILE A C 1
ATOM 847 O O . ILE A 1 110 ? 3.132 -2.677 3.794 1.00 90.50 110 ILE A O 1
ATOM 851 N N . GLY A 1 111 ? 2.826 -2.497 1.571 1.00 88.00 111 GLY A N 1
ATOM 852 C CA . GLY A 1 111 ? 3.500 -3.738 1.200 1.00 88.00 111 GLY A CA 1
ATOM 853 C C . GLY A 1 111 ? 4.924 -3.484 0.716 1.00 88.00 111 GLY A C 1
ATOM 854 O O . GLY A 1 111 ? 5.213 -2.444 0.131 1.00 88.00 111 GLY A O 1
ATOM 855 N N . VAL A 1 112 ? 5.818 -4.452 0.901 1.00 87.31 112 VAL A N 1
ATOM 856 C CA . VAL A 1 112 ? 7.143 -4.423 0.268 1.00 87.31 112 VAL A CA 1
ATOM 857 C C . VAL A 1 112 ? 7.384 -5.756 -0.426 1.00 87.31 112 VAL A C 1
ATOM 859 O O . VAL A 1 112 ? 7.348 -6.812 0.207 1.00 87.31 112 VAL A O 1
ATOM 862 N N . ASN A 1 113 ? 7.597 -5.710 -1.738 1.00 84.62 113 ASN A N 1
ATOM 863 C CA . ASN A 1 113 ? 7.874 -6.874 -2.563 1.00 84.62 113 ASN A CA 1
ATOM 864 C C . ASN A 1 113 ? 9.385 -7.117 -2.634 1.00 84.62 113 ASN A C 1
ATOM 866 O O . ASN A 1 113 ? 10.111 -6.415 -3.335 1.00 84.62 113 ASN A O 1
ATOM 870 N N . PHE A 1 114 ? 9.849 -8.150 -1.930 1.00 79.25 114 PHE A N 1
ATOM 871 C CA . PHE A 1 114 ? 11.224 -8.638 -2.022 1.00 79.25 114 PHE A CA 1
ATOM 872 C C . PHE A 1 114 ? 11.267 -9.916 -2.868 1.00 79.25 114 PHE A C 1
ATOM 874 O O . PHE A 1 114 ? 11.024 -11.008 -2.339 1.00 79.25 114 PHE A O 1
ATOM 881 N N . PRO A 1 115 ? 11.562 -9.825 -4.181 1.00 70.06 115 PRO A N 1
ATOM 882 C CA . PRO A 1 115 ? 11.728 -11.013 -5.000 1.00 70.06 115 PRO A CA 1
ATOM 883 C C . PRO A 1 115 ? 12.900 -11.848 -4.476 1.00 70.06 115 PRO A C 1
ATOM 885 O O . PRO A 1 115 ? 13.925 -11.329 -4.031 1.00 70.06 115 PRO A O 1
ATOM 888 N N . LYS A 1 116 ? 12.751 -13.174 -4.532 1.00 68.81 116 LYS A N 1
ATOM 889 C CA . LYS A 1 116 ? 13.793 -14.103 -4.093 1.00 68.81 116 LYS A CA 1
ATOM 890 C C . LYS A 1 116 ? 15.060 -13.885 -4.922 1.00 68.81 116 LYS A C 1
ATOM 892 O O . LYS A 1 116 ? 15.081 -14.181 -6.115 1.00 68.81 116 LYS A O 1
ATOM 897 N N . PHE A 1 117 ? 16.128 -13.435 -4.271 1.00 57.62 117 PHE A N 1
ATOM 898 C CA . PHE A 1 117 ? 17.455 -13.384 -4.872 1.00 57.62 117 PHE A CA 1
ATOM 899 C C . PHE A 1 117 ? 17.994 -14.813 -4.991 1.00 57.62 117 PHE A C 1
ATOM 901 O O . PHE A 1 117 ? 18.330 -15.448 -3.993 1.00 57.62 117 PHE A O 1
ATOM 908 N N . ILE A 1 118 ? 18.045 -15.352 -6.208 1.00 53.50 118 ILE A N 1
ATOM 909 C CA . ILE A 1 118 ? 18.825 -16.560 -6.484 1.00 53.50 118 ILE A CA 1
ATOM 910 C C . ILE A 1 118 ? 20.238 -16.078 -6.816 1.00 53.50 118 ILE A C 1
ATOM 912 O O . ILE A 1 118 ? 20.555 -15.835 -7.979 1.00 53.50 118 ILE A O 1
ATOM 916 N N . ASP A 1 119 ? 21.075 -15.881 -5.792 1.00 59.16 119 ASP A N 1
ATOM 917 C CA . ASP A 1 119 ? 22.517 -15.760 -6.020 1.00 59.16 119 ASP A CA 1
ATOM 918 C C . ASP A 1 119 ? 22.992 -17.136 -6.497 1.00 59.16 119 ASP A C 1
ATOM 920 O O . ASP A 1 119 ? 22.947 -18.118 -5.759 1.00 59.16 119 ASP A O 1
ATOM 924 N N . GLY A 1 120 ? 23.325 -17.236 -7.783 1.00 56.53 120 GLY A N 1
ATOM 925 C CA . GLY A 1 120 ? 23.674 -18.478 -8.476 1.00 56.53 120 GLY A CA 1
ATOM 926 C C . GLY A 1 120 ? 25.037 -19.045 -8.079 1.00 56.53 120 GLY A C 1
ATOM 927 O O . GLY A 1 120 ? 25.799 -19.462 -8.948 1.00 56.53 120 GLY A O 1
ATOM 928 N N . ARG A 1 121 ? 25.3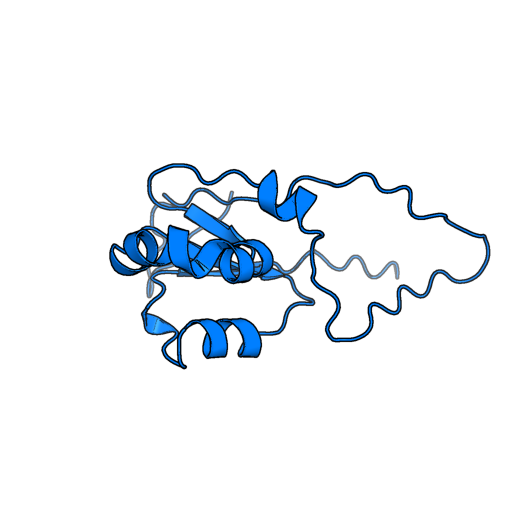63 -19.042 -6.788 1.00 62.97 121 ARG A N 1
ATOM 929 C CA . ARG A 1 121 ? 26.556 -19.677 -6.233 1.00 62.97 121 ARG A CA 1
ATOM 930 C C . ARG A 1 121 ? 26.112 -20.877 -5.407 1.00 62.97 121 ARG A C 1
ATOM 932 O O . ARG A 1 121 ? 25.780 -20.746 -4.232 1.00 62.97 121 ARG A O 1
ATOM 939 N N . GLY A 1 122 ? 26.033 -22.022 -6.085 1.00 60.34 122 GLY A N 1
ATOM 940 C CA . GLY A 1 122 ? 26.159 -23.320 -5.422 1.00 60.34 122 GLY A CA 1
ATOM 941 C C . GLY A 1 122 ? 27.575 -23.537 -4.905 1.00 60.34 122 GLY A C 1
ATOM 942 O O . GLY A 1 122 ? 28.484 -22.791 -5.340 1.00 60.34 122 GLY A O 1
#

pLDDT: mean 75.91, std 17.28, range [32.59, 92.62]

Foldseek 3Di:
DDFDDDPHDTDDDPEAEWDQPDDPPPPPCDDDDPPPCPPLDDQPDDPVSLVPTDDDPFAYEAEPSNCLVCVVVCVVVLQVQRYEYEYEPSDDVVSVCVSVVNDPVSHPDYHYDDPDDPPVDD